Protein AF-E1QJ99-F1 (afdb_monomer_lite)

Sequence (169 aa):
MLLRQRIFVIAILVAACCAVFSGQAMASQQTLIVKKITELGTNVFLTDGSEWKVPNPDDWDVAYNWLPGHPVRLLEGNKIMLNLKTGERINVKLAKSKEAASQAPSNAPVVLSHPALSAPISSQQGGGAPDALTEKRLEKLESGLESLENKLDILLQRMQQLENRLPQQ

Secondary structure (DSSP, 8-state):
-HHHHHHHHHHHHHHHHTTS----------EEEEEEEEGGGTEEEETTS-EEE---GGGHHHHHT--TT-EEEEETTTTEEEETTT--EEE-EEEE-S--SS---------------------------SHHHHHHHHHHHHHHHHHHHHHHHHHHHHHHHHHTTS---

Radius of gyration: 29.69 Å; chains: 1; bounding box: 76×53×104 Å

Foldseek 3Di:
DVVVVVVVVVVVVVVVVVVPPPPPPPPPQDWWWFQDADPQQQWTATPLGWIKGQPDPVCSPVSNPRDGGFTWTQPDVRQWIAGPVPRDITGIDTPDDSDDPDDDDDDDDDDDDDDDDDDDDDDDDDDDDPDPVVVVVVVVVVVVVVVVVVVVVVVVVVVVVVVVVPPPD

Structure (mmCIF, N/CA/C/O backbone):
data_AF-E1QJ99-F1
#
_entry.id   AF-E1QJ99-F1
#
loop_
_atom_site.group_PDB
_atom_site.id
_atom_site.type_symbol
_atom_site.label_atom_id
_atom_site.label_alt_id
_atom_site.label_comp_id
_atom_site.label_asym_id
_atom_site.label_entity_id
_atom_site.label_seq_id
_atom_site.pdbx_PDB_ins_code
_atom_site.Cartn_x
_atom_site.Cartn_y
_atom_site.Cartn_z
_atom_site.occupancy
_atom_site.B_iso_or_equiv
_atom_site.auth_seq_id
_atom_site.auth_comp_id
_atom_site.auth_asym_id
_atom_site.auth_atom_id
_atom_site.pdbx_PDB_model_num
ATOM 1 N N . MET A 1 1 ? 15.656 -24.550 64.081 1.00 54.22 1 MET A N 1
ATOM 2 C CA . MET A 1 1 ? 15.500 -23.181 63.527 1.00 54.22 1 MET A CA 1
ATOM 3 C C . MET A 1 1 ? 16.149 -22.969 62.151 1.00 54.22 1 MET A C 1
ATOM 5 O O . MET A 1 1 ? 15.652 -22.135 61.411 1.00 54.22 1 MET A O 1
ATOM 9 N N . LEU A 1 2 ? 17.162 -23.747 61.742 1.00 52.03 2 LEU A N 1
ATOM 10 C CA . LEU A 1 2 ? 17.876 -23.566 60.458 1.00 52.03 2 LEU A CA 1
ATOM 11 C C . LEU A 1 2 ? 17.122 -24.034 59.190 1.00 52.03 2 LEU A C 1
ATOM 13 O O . LEU A 1 2 ? 17.471 -23.630 58.085 1.00 52.03 2 LEU A O 1
ATOM 17 N N . LEU A 1 3 ? 16.070 -24.854 59.321 1.00 47.16 3 LEU A N 1
ATOM 18 C CA . LEU A 1 3 ? 15.303 -25.364 58.171 1.00 47.16 3 LEU A CA 1
ATOM 19 C C . LEU A 1 3 ? 14.300 -24.333 57.617 1.00 47.16 3 LEU A C 1
ATOM 21 O O . LEU A 1 3 ? 14.114 -24.229 56.410 1.00 47.16 3 LEU A O 1
ATOM 25 N N . ARG A 1 4 ? 13.708 -23.505 58.491 1.00 49.25 4 ARG A N 1
ATOM 26 C CA . ARG A 1 4 ? 12.776 -22.431 58.097 1.00 49.25 4 ARG A CA 1
ATOM 27 C C . ARG A 1 4 ? 13.478 -21.268 57.389 1.00 49.25 4 ARG A C 1
ATOM 29 O O . ARG A 1 4 ? 12.875 -20.614 56.548 1.00 49.25 4 ARG A O 1
ATOM 36 N N . GLN A 1 5 ? 14.759 -21.056 57.685 1.00 47.88 5 GLN A N 1
ATOM 37 C CA . GLN A 1 5 ? 15.567 -19.994 57.087 1.00 47.88 5 GLN A CA 1
ATOM 38 C C . GLN A 1 5 ? 16.004 -20.333 55.650 1.00 47.88 5 GLN A C 1
ATOM 40 O O . GLN A 1 5 ? 16.094 -19.445 54.812 1.00 47.88 5 GLN A O 1
ATOM 45 N N . ARG A 1 6 ? 16.198 -21.623 55.330 1.00 48.53 6 ARG A N 1
ATOM 46 C CA . ARG A 1 6 ? 16.536 -22.086 53.969 1.00 48.53 6 ARG A CA 1
ATOM 47 C C . ARG A 1 6 ? 15.349 -22.042 53.004 1.00 48.53 6 ARG A C 1
ATOM 49 O O . ARG A 1 6 ? 15.531 -21.719 51.837 1.00 48.53 6 ARG A O 1
ATOM 56 N N . ILE A 1 7 ? 14.138 -22.299 53.500 1.00 53.50 7 ILE A N 1
ATOM 57 C CA . ILE A 1 7 ? 12.906 -22.224 52.696 1.00 53.50 7 ILE A CA 1
ATOM 58 C C . ILE A 1 7 ? 12.608 -20.772 52.286 1.00 53.50 7 ILE A C 1
ATOM 60 O O . ILE A 1 7 ? 12.215 -20.521 51.150 1.00 53.50 7 ILE A O 1
ATOM 64 N N . PHE A 1 8 ? 12.880 -19.804 53.167 1.00 46.84 8 PHE A N 1
ATOM 65 C CA . PHE A 1 8 ? 12.690 -18.382 52.862 1.00 46.84 8 PHE A CA 1
ATOM 66 C C . PHE A 1 8 ? 13.646 -17.854 51.780 1.00 46.84 8 PHE A C 1
ATOM 68 O O . PHE A 1 8 ? 13.241 -17.045 50.952 1.00 46.84 8 PHE A O 1
ATOM 75 N N . VAL A 1 9 ? 14.892 -18.338 51.731 1.00 52.16 9 VAL A N 1
ATOM 76 C CA . VAL A 1 9 ? 15.869 -17.904 50.714 1.00 52.16 9 VAL A CA 1
ATOM 77 C C . VAL A 1 9 ? 15.521 -18.449 49.322 1.00 52.16 9 VAL A C 1
ATOM 79 O O . VAL A 1 9 ? 15.668 -17.737 48.332 1.00 52.16 9 VAL A O 1
ATOM 82 N N . ILE A 1 10 ? 14.985 -19.671 49.233 1.00 52.50 10 ILE A N 1
ATOM 83 C CA . ILE A 1 10 ? 14.558 -20.265 47.953 1.00 52.50 10 ILE A CA 1
ATOM 84 C C . ILE A 1 10 ? 13.307 -19.555 47.408 1.00 52.50 10 ILE A C 1
ATOM 86 O O . ILE A 1 10 ? 13.225 -19.300 46.209 1.00 52.50 10 ILE A O 1
ATOM 90 N N . ALA A 1 11 ? 12.373 -19.151 48.276 1.00 50.53 11 ALA A N 1
ATOM 91 C CA . ALA A 1 11 ? 11.194 -18.385 47.863 1.00 50.53 11 ALA A CA 1
ATOM 92 C C . ALA A 1 11 ? 11.551 -16.991 47.305 1.00 50.53 11 ALA A C 1
ATOM 94 O O . ALA A 1 11 ? 10.927 -16.528 46.351 1.00 50.53 11 ALA A O 1
ATOM 95 N N . ILE A 1 12 ? 12.596 -16.347 47.837 1.00 51.47 12 ILE A N 1
ATOM 96 C CA . ILE A 1 12 ? 13.085 -15.054 47.332 1.00 51.47 12 ILE A CA 1
ATOM 97 C C . ILE A 1 12 ? 13.835 -15.222 45.997 1.00 51.47 12 ILE A C 1
ATOM 99 O O . ILE A 1 12 ? 13.718 -14.368 45.120 1.00 51.47 12 ILE A O 1
ATOM 103 N N . LEU A 1 13 ? 14.534 -16.344 45.784 1.00 44.34 13 LEU A N 1
ATOM 104 C CA . LEU A 1 13 ? 15.226 -16.617 44.518 1.00 44.34 13 LEU A CA 1
ATOM 105 C C . LEU A 1 13 ? 14.252 -16.894 43.352 1.00 44.34 13 LEU A C 1
ATOM 107 O O . LEU A 1 13 ? 14.529 -16.521 42.214 1.00 44.34 13 LEU A O 1
ATOM 111 N N . VAL A 1 14 ? 13.087 -17.494 43.631 1.00 49.56 14 VAL A N 1
ATOM 112 C CA . VAL A 1 14 ? 12.032 -17.720 42.622 1.00 49.56 14 VAL A CA 1
ATOM 113 C C . VAL A 1 14 ? 11.278 -16.424 42.301 1.00 49.56 14 VAL A C 1
ATOM 115 O O . VAL A 1 14 ? 10.975 -16.172 41.137 1.00 49.56 14 VAL A O 1
ATOM 118 N N . ALA A 1 15 ? 11.065 -15.542 43.284 1.00 47.62 15 ALA A N 1
ATOM 119 C CA . ALA A 1 15 ? 10.495 -14.214 43.038 1.00 47.62 15 ALA A CA 1
ATOM 120 C C . ALA A 1 15 ? 11.433 -13.294 42.227 1.00 47.62 15 ALA A C 1
ATOM 122 O O . ALA A 1 15 ? 10.959 -12.428 41.493 1.00 47.62 15 ALA A O 1
ATOM 123 N N . ALA A 1 16 ? 12.751 -13.513 42.291 1.00 44.78 16 ALA A N 1
ATOM 124 C CA . ALA A 1 16 ? 13.731 -12.787 41.482 1.00 44.78 16 ALA A CA 1
ATOM 125 C C . ALA A 1 16 ? 13.837 -13.290 40.023 1.00 44.78 16 ALA A C 1
ATOM 127 O O . ALA A 1 16 ? 14.297 -12.545 39.159 1.00 44.78 16 ALA A O 1
ATOM 128 N N . CYS A 1 17 ? 13.379 -14.509 39.708 1.00 39.97 17 CYS A N 1
ATOM 129 C CA . CYS A 1 17 ? 13.418 -15.040 38.336 1.00 39.97 17 CYS A CA 1
ATOM 130 C C . CYS A 1 17 ? 12.243 -14.590 37.449 1.00 39.97 17 CYS A C 1
ATOM 132 O O . CYS A 1 17 ? 12.348 -14.666 36.227 1.00 39.97 17 CYS A O 1
ATOM 134 N N . CYS A 1 18 ? 11.153 -14.058 38.012 1.00 42.19 18 CYS A N 1
ATOM 135 C CA . CYS A 1 18 ? 10.032 -13.540 37.212 1.00 42.19 18 CYS A CA 1
ATOM 136 C C . CYS A 1 18 ? 10.280 -12.139 36.621 1.00 42.19 18 CYS A C 1
ATOM 138 O O . CYS A 1 18 ? 9.485 -11.672 35.811 1.00 42.19 18 CYS A O 1
ATOM 140 N N . ALA A 1 19 ? 11.381 -11.470 36.976 1.00 47.19 19 ALA A N 1
ATOM 141 C CA . ALA A 1 19 ? 11.712 -10.144 36.447 1.00 47.19 19 ALA A CA 1
ATOM 142 C C . ALA A 1 19 ? 12.540 -10.171 35.144 1.00 47.19 19 ALA A C 1
ATOM 144 O O . ALA A 1 19 ? 12.838 -9.115 34.595 1.00 47.19 19 ALA A O 1
ATOM 145 N N . VAL A 1 20 ? 12.915 -11.350 34.628 1.00 50.97 20 VAL A N 1
ATOM 146 C CA . VAL A 1 20 ? 13.829 -11.472 33.470 1.00 50.97 20 VAL A CA 1
ATOM 147 C C . VAL A 1 20 ? 13.094 -11.735 32.144 1.00 50.97 20 VAL A C 1
ATOM 149 O O . VAL A 1 20 ? 13.714 -11.771 31.087 1.00 50.97 20 VAL A O 1
ATOM 152 N N . PHE A 1 21 ? 11.762 -11.847 32.144 1.00 49.28 21 PHE A N 1
ATOM 153 C CA . PHE A 1 21 ? 10.991 -12.173 30.934 1.00 49.28 21 PHE A CA 1
ATOM 154 C C . PHE A 1 21 ? 9.904 -11.147 30.594 1.00 49.28 21 PHE A C 1
ATOM 156 O O . PHE A 1 21 ? 8.765 -11.488 30.305 1.00 49.28 21 PHE A O 1
ATOM 163 N N . SER A 1 22 ? 10.285 -9.871 30.566 1.00 48.59 22 SER A N 1
ATOM 164 C CA . SER A 1 22 ? 9.516 -8.837 29.858 1.00 48.59 22 SER A CA 1
ATOM 165 C C . SER A 1 22 ? 10.406 -8.044 28.906 1.00 48.59 22 SER A C 1
ATOM 167 O O . SER A 1 22 ? 10.215 -6.853 28.697 1.00 48.59 22 SER A O 1
ATOM 169 N N . GLY A 1 23 ? 11.353 -8.725 28.259 1.00 44.12 23 GLY A N 1
ATOM 170 C CA . GLY A 1 23 ? 11.853 -8.310 26.953 1.00 44.12 23 GLY A CA 1
ATOM 171 C C . GLY A 1 23 ? 10.814 -8.616 25.873 1.00 44.12 23 GLY A C 1
ATOM 172 O O . GLY A 1 23 ? 11.137 -9.268 24.886 1.00 44.12 23 GLY A O 1
ATOM 173 N N . GLN A 1 24 ? 9.552 -8.206 26.059 1.00 47.59 24 GLN A N 1
ATOM 174 C CA . GLN A 1 24 ? 8.683 -8.065 24.900 1.00 47.59 24 GLN A CA 1
ATOM 175 C C . GLN A 1 24 ? 9.276 -6.908 24.122 1.00 47.59 24 GLN A C 1
ATOM 177 O O . GLN A 1 24 ? 9.166 -5.750 24.526 1.00 47.59 24 GLN A O 1
ATOM 182 N N . ALA A 1 25 ? 9.993 -7.261 23.056 1.00 45.78 25 ALA A N 1
ATOM 183 C CA . ALA A 1 25 ? 10.348 -6.351 21.998 1.00 45.78 25 ALA A CA 1
ATOM 184 C C . ALA A 1 25 ? 9.097 -5.523 21.713 1.00 45.78 25 ALA A C 1
ATOM 186 O O . ALA A 1 25 ? 8.110 -6.031 21.179 1.00 45.78 25 ALA A O 1
ATOM 187 N N . MET A 1 26 ? 9.121 -4.265 22.149 1.00 47.97 26 MET A N 1
ATOM 188 C CA . MET A 1 26 ? 8.234 -3.240 21.646 1.00 47.97 26 MET A CA 1
ATOM 189 C C . MET A 1 26 ? 8.527 -3.225 20.152 1.00 47.97 26 MET A C 1
ATOM 191 O O . MET A 1 26 ? 9.476 -2.581 19.707 1.00 47.97 26 MET A O 1
ATOM 195 N N . ALA A 1 27 ? 7.791 -4.031 19.386 1.00 50.25 27 ALA A N 1
ATOM 196 C CA . ALA A 1 27 ? 7.713 -3.888 17.955 1.00 50.25 27 ALA A CA 1
ATOM 197 C C . ALA A 1 27 ? 7.182 -2.474 17.782 1.00 50.25 27 ALA A C 1
ATOM 199 O O . ALA A 1 27 ? 5.997 -2.219 17.992 1.00 50.25 27 ALA A O 1
ATOM 200 N N . SER A 1 28 ? 8.116 -1.547 17.569 1.00 52.69 28 SER A N 1
ATOM 201 C CA . SER A 1 28 ? 7.864 -0.166 17.217 1.00 52.69 28 SER A CA 1
ATOM 202 C C . SER A 1 28 ? 6.729 -0.201 16.208 1.00 52.69 28 SER A C 1
ATOM 204 O O . SER A 1 28 ? 6.916 -0.674 15.087 1.00 52.69 28 SER A O 1
ATOM 206 N N . GLN A 1 29 ? 5.523 0.187 16.634 1.00 61.38 29 GLN A N 1
ATOM 207 C CA . GLN A 1 29 ? 4.369 0.296 15.751 1.00 61.38 29 GLN A CA 1
ATOM 208 C C . GLN A 1 29 ? 4.592 1.540 14.901 1.00 61.38 29 GLN A C 1
ATOM 210 O O . GLN A 1 29 ? 3.938 2.568 15.075 1.00 61.38 29 GLN A O 1
ATOM 215 N N . GLN A 1 30 ? 5.603 1.469 14.043 1.00 72.75 30 GLN A N 1
ATOM 216 C CA . GLN A 1 30 ? 6.045 2.578 13.241 1.00 72.75 30 GLN A CA 1
ATOM 217 C C . GLN A 1 30 ? 4.970 2.812 12.193 1.00 72.75 30 GLN A C 1
ATOM 219 O O . GLN A 1 30 ? 4.754 1.999 11.294 1.00 72.75 30 GLN A O 1
ATOM 224 N N . THR A 1 31 ? 4.243 3.911 12.364 1.00 84.88 31 THR A N 1
ATOM 225 C CA . THR A 1 31 ? 3.367 4.418 11.319 1.00 84.88 31 THR A CA 1
ATOM 226 C C . THR A 1 31 ? 4.264 4.943 10.203 1.00 84.88 31 THR A C 1
ATOM 228 O O . THR A 1 31 ? 5.049 5.869 10.405 1.00 84.88 31 THR A O 1
ATOM 231 N N . LEU A 1 32 ? 4.168 4.314 9.041 1.00 89.75 32 LEU A N 1
ATOM 232 C CA . LEU A 1 32 ? 4.860 4.689 7.815 1.00 89.75 32 LEU A CA 1
ATOM 233 C C . LEU A 1 32 ? 3.859 5.373 6.881 1.00 89.75 32 LEU A C 1
ATOM 235 O O . LEU A 1 32 ? 2.653 5.328 7.111 1.00 89.75 32 LEU A O 1
ATOM 239 N N . ILE A 1 33 ? 4.342 6.049 5.844 1.00 91.81 33 ILE A N 1
ATOM 240 C CA . ILE A 1 33 ? 3.474 6.736 4.883 1.00 91.81 33 ILE A CA 1
ATOM 241 C C . ILE A 1 33 ? 3.699 6.115 3.512 1.00 91.81 33 ILE A C 1
ATOM 243 O O . ILE A 1 33 ? 4.845 5.915 3.105 1.00 91.81 33 ILE A O 1
ATOM 247 N N . VAL A 1 34 ? 2.612 5.836 2.796 1.00 91.81 34 VAL A N 1
ATOM 248 C CA . VAL A 1 34 ? 2.675 5.413 1.396 1.00 91.81 34 VAL A CA 1
ATOM 249 C C . VAL A 1 34 ? 3.247 6.559 0.574 1.00 91.81 34 VAL A C 1
ATOM 251 O O . VAL A 1 34 ? 2.701 7.660 0.548 1.00 91.81 34 VAL A O 1
ATOM 254 N N . LYS A 1 35 ? 4.372 6.314 -0.090 1.00 90.94 35 LYS A N 1
ATOM 255 C CA . LYS A 1 35 ? 4.999 7.274 -0.996 1.00 90.94 35 LYS A CA 1
ATOM 256 C C . LYS A 1 35 ? 4.450 7.131 -2.409 1.00 90.94 35 LYS A C 1
ATOM 258 O O . LYS A 1 35 ? 4.165 8.140 -3.042 1.00 90.94 35 LYS A O 1
ATOM 263 N N . LYS A 1 36 ? 4.354 5.896 -2.902 1.00 90.44 36 LYS A N 1
ATOM 264 C CA . LYS A 1 36 ? 3.804 5.556 -4.220 1.00 90.44 36 LYS A CA 1
ATOM 265 C C . LYS A 1 36 ? 3.477 4.068 -4.289 1.00 90.44 36 LYS A C 1
ATOM 267 O O . LYS A 1 36 ? 4.032 3.285 -3.516 1.00 90.44 36 LYS A O 1
ATOM 272 N N . ILE A 1 37 ? 2.640 3.695 -5.247 1.00 89.06 37 ILE A N 1
ATOM 273 C CA . ILE A 1 37 ? 2.281 2.309 -5.547 1.00 89.06 37 ILE A CA 1
ATOM 274 C C . ILE A 1 37 ? 2.428 2.111 -7.049 1.00 89.06 37 ILE A C 1
ATOM 276 O O . ILE A 1 37 ? 2.073 2.998 -7.819 1.00 89.06 37 ILE A O 1
ATOM 280 N N . THR A 1 38 ? 3.022 0.996 -7.462 1.00 88.31 38 THR A N 1
ATOM 281 C CA . THR A 1 38 ? 3.286 0.691 -8.875 1.00 88.31 38 THR A CA 1
ATOM 282 C C . THR A 1 38 ? 2.777 -0.702 -9.225 1.00 88.31 38 THR A C 1
ATOM 284 O O . THR A 1 38 ? 2.359 -1.456 -8.343 1.00 88.31 38 THR A O 1
ATOM 287 N N . GLU A 1 39 ? 2.825 -1.049 -10.516 1.00 85.12 39 GLU A N 1
ATOM 288 C CA . GLU A 1 39 ? 2.438 -2.377 -11.020 1.00 85.12 39 GLU A CA 1
ATOM 289 C C . GLU A 1 39 ? 1.028 -2.785 -10.561 1.00 85.12 39 GLU A C 1
ATOM 291 O O . GLU A 1 39 ? 0.824 -3.883 -10.050 1.00 85.12 39 GLU A O 1
ATOM 296 N N . LEU A 1 40 ? 0.061 -1.867 -10.688 1.00 84.50 40 LEU A N 1
ATOM 297 C CA . LEU A 1 40 ? -1.347 -2.109 -10.347 1.00 84.50 40 LEU A CA 1
ATO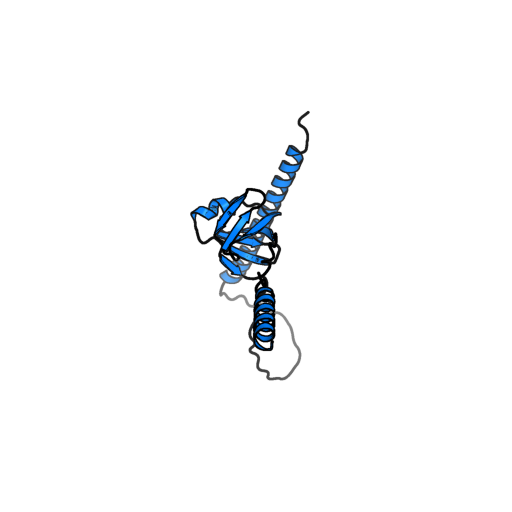M 298 C C . LEU A 1 40 ? -1.569 -2.595 -8.900 1.00 84.50 40 LEU A C 1
ATOM 300 O O . LEU A 1 40 ? -2.443 -3.410 -8.651 1.00 84.50 40 LEU A O 1
ATOM 304 N N . GLY A 1 41 ? -0.765 -2.125 -7.941 1.00 82.56 41 GLY A N 1
ATOM 305 C CA . GLY A 1 41 ? -0.887 -2.545 -6.538 1.00 82.56 41 GLY A CA 1
ATOM 306 C C . GLY A 1 41 ? 0.079 -3.653 -6.126 1.00 82.56 41 GLY A C 1
ATOM 307 O O . GLY A 1 41 ? 0.138 -4.000 -4.949 1.00 82.56 41 GLY A O 1
ATOM 308 N N . THR A 1 42 ? 0.896 -4.164 -7.051 1.00 91.38 42 THR A N 1
ATOM 309 C CA . THR A 1 42 ? 1.876 -5.213 -6.741 1.00 91.38 42 THR A CA 1
ATOM 310 C C . THR A 1 42 ? 2.999 -4.703 -5.839 1.00 91.38 42 THR A C 1
ATOM 312 O O . THR A 1 42 ? 3.424 -5.434 -4.947 1.00 91.38 42 THR A O 1
ATOM 315 N N . ASN A 1 43 ? 3.474 -3.463 -6.024 1.00 90.19 43 ASN A N 1
ATOM 316 C CA . ASN A 1 43 ? 4.591 -2.915 -5.245 1.00 90.19 43 ASN A CA 1
ATOM 317 C C . ASN A 1 43 ? 4.196 -1.614 -4.535 1.00 90.19 43 ASN A C 1
ATOM 319 O O . ASN A 1 43 ? 3.741 -0.652 -5.154 1.00 90.19 43 ASN A O 1
ATOM 323 N N . VAL A 1 44 ? 4.436 -1.568 -3.227 1.00 91.06 44 VAL A N 1
ATOM 324 C CA . VAL A 1 44 ? 4.153 -0.448 -2.330 1.00 91.06 44 VAL A CA 1
ATOM 325 C C . VAL A 1 44 ? 5.470 0.137 -1.831 1.00 91.06 44 VAL A C 1
ATOM 327 O O . VAL A 1 44 ? 6.261 -0.532 -1.163 1.00 91.06 44 VAL A O 1
ATOM 330 N N . PHE A 1 45 ? 5.697 1.414 -2.122 1.00 91.88 45 PHE A N 1
ATOM 331 C CA . PHE A 1 45 ? 6.871 2.154 -1.674 1.00 91.88 45 PHE A CA 1
ATOM 332 C C . PHE A 1 45 ? 6.492 3.064 -0.521 1.00 91.88 45 PHE A C 1
ATOM 334 O O . PHE A 1 45 ? 5.554 3.860 -0.623 1.00 91.88 45 PHE A O 1
ATOM 341 N N . LEU A 1 46 ? 7.266 3.007 0.554 1.00 92.19 46 LEU A N 1
ATOM 342 C CA . LEU A 1 46 ? 7.037 3.809 1.747 1.00 92.19 46 LEU A CA 1
ATOM 343 C C . LEU A 1 46 ? 8.016 4.987 1.826 1.00 92.19 46 LEU A C 1
ATOM 345 O O . LEU A 1 46 ? 9.061 5.029 1.170 1.00 92.19 46 LEU A O 1
ATOM 349 N N . THR A 1 47 ? 7.669 5.998 2.621 1.00 88.38 47 THR A N 1
ATOM 350 C CA . THR A 1 47 ? 8.491 7.206 2.806 1.00 88.38 47 THR A CA 1
ATOM 351 C C . THR A 1 47 ? 9.821 6.946 3.502 1.00 88.38 47 THR A C 1
ATOM 353 O O . THR A 1 47 ? 10.743 7.746 3.356 1.00 88.38 47 THR A O 1
ATOM 356 N N . ASP A 1 48 ? 9.950 5.830 4.214 1.00 84.31 48 ASP A N 1
ATOM 357 C CA . ASP A 1 48 ? 11.210 5.389 4.807 1.00 84.31 48 ASP A CA 1
ATOM 358 C C . ASP A 1 48 ? 12.193 4.806 3.778 1.00 84.31 48 ASP A C 1
ATOM 360 O O . ASP A 1 48 ? 13.338 4.540 4.136 1.00 84.31 48 ASP A O 1
ATOM 364 N N . GLY A 1 49 ? 11.771 4.651 2.516 1.00 85.25 49 GLY A N 1
ATOM 365 C CA . GLY A 1 49 ? 12.565 4.079 1.431 1.00 85.25 49 GLY A CA 1
ATOM 366 C C . GLY A 1 49 ? 12.440 2.562 1.295 1.00 85.25 49 GLY A C 1
ATOM 367 O O . GLY A 1 49 ? 13.109 1.993 0.435 1.00 85.25 49 GLY A O 1
ATOM 368 N N . SER A 1 50 ? 11.607 1.911 2.112 1.00 88.44 50 SER A N 1
ATOM 369 C CA . SER A 1 50 ? 11.322 0.485 1.974 1.00 88.44 50 SER A CA 1
ATOM 370 C C . SER A 1 50 ? 10.334 0.209 0.838 1.00 88.44 50 SER A C 1
ATOM 372 O O . SER A 1 50 ? 9.435 1.005 0.546 1.00 88.44 50 SER A O 1
ATOM 374 N N . GLU A 1 51 ? 10.523 -0.936 0.192 1.00 91.44 51 GLU A N 1
ATOM 375 C CA . GLU A 1 51 ? 9.675 -1.448 -0.878 1.00 91.44 51 GLU A CA 1
ATOM 376 C C . GLU A 1 51 ? 9.080 -2.784 -0.452 1.00 91.44 51 GLU A C 1
ATOM 378 O O . GLU A 1 51 ? 9.788 -3.693 0.000 1.00 91.44 51 GLU A O 1
ATOM 383 N N . TRP A 1 52 ? 7.769 -2.896 -0.610 1.00 93.06 52 TRP A N 1
ATOM 384 C CA . TRP A 1 52 ? 6.973 -4.031 -0.182 1.00 93.06 52 TRP A CA 1
ATOM 385 C C . TRP A 1 52 ? 6.188 -4.566 -1.364 1.00 93.06 52 TRP A C 1
ATOM 387 O O . TRP A 1 52 ? 5.541 -3.808 -2.073 1.00 93.06 52 TRP A O 1
ATOM 397 N N . LYS A 1 53 ? 6.226 -5.877 -1.557 1.00 93.94 53 LYS A N 1
ATOM 398 C CA . LYS A 1 53 ? 5.490 -6.566 -2.607 1.00 93.94 53 LYS A CA 1
ATOM 399 C C . LYS A 1 53 ? 4.238 -7.218 -2.041 1.00 93.94 53 LYS A C 1
ATOM 401 O O . LYS A 1 53 ? 4.312 -7.856 -0.992 1.00 93.94 53 LYS A O 1
ATOM 406 N N . VAL A 1 54 ? 3.129 -7.109 -2.755 1.00 93.94 54 VAL A N 1
ATOM 407 C CA . VAL A 1 54 ? 1.846 -7.743 -2.451 1.00 93.94 54 VAL A CA 1
ATOM 408 C C . VAL A 1 54 ? 1.783 -9.070 -3.215 1.00 93.94 54 VAL A C 1
ATOM 410 O O . VAL A 1 54 ? 1.652 -9.073 -4.441 1.00 93.94 54 VAL A O 1
ATOM 413 N N . PRO A 1 55 ? 1.962 -10.223 -2.544 1.00 90.44 55 PRO A N 1
ATOM 414 C CA . PRO A 1 55 ? 2.038 -11.512 -3.223 1.00 90.44 55 PRO A CA 1
ATOM 415 C C . PRO A 1 55 ? 0.669 -12.035 -3.667 1.00 90.44 55 PRO A C 1
ATOM 417 O O . PRO A 1 55 ? 0.622 -12.865 -4.569 1.00 90.44 55 PRO A O 1
ATOM 420 N N . ASN A 1 56 ? -0.413 -11.596 -3.019 1.00 91.44 56 ASN A N 1
ATOM 421 C CA . ASN A 1 56 ? -1.764 -12.047 -3.317 1.00 91.44 56 ASN A CA 1
ATOM 422 C C . ASN A 1 56 ? -2.421 -11.127 -4.362 1.00 91.44 56 ASN A C 1
ATOM 424 O O . ASN A 1 56 ? -2.574 -9.944 -4.062 1.00 91.44 56 ASN A O 1
ATOM 428 N N . PRO A 1 57 ? -2.834 -11.634 -5.538 1.00 89.25 57 PRO A N 1
ATOM 429 C CA . PRO A 1 57 ? -3.503 -10.825 -6.555 1.00 89.25 57 PRO A CA 1
ATOM 430 C C . PRO A 1 57 ? -4.815 -10.194 -6.095 1.00 89.25 57 PRO A C 1
ATOM 432 O O . PRO A 1 57 ? -5.120 -9.080 -6.499 1.00 89.25 57 PRO A O 1
ATOM 435 N N . ASP A 1 58 ? -5.555 -10.853 -5.199 1.00 90.25 58 ASP A N 1
ATOM 436 C CA . ASP A 1 58 ? -6.817 -10.305 -4.678 1.00 90.25 58 ASP A CA 1
ATOM 437 C C . ASP A 1 58 ? -6.596 -9.030 -3.840 1.00 90.25 58 ASP A C 1
ATOM 439 O O . ASP A 1 58 ? -7.494 -8.203 -3.695 1.00 90.25 58 ASP A O 1
ATOM 443 N N . ASP A 1 59 ? -5.383 -8.855 -3.304 1.00 90.50 59 ASP A N 1
ATOM 444 C CA . ASP A 1 59 ? -4.998 -7.679 -2.525 1.00 90.50 59 ASP A CA 1
ATOM 445 C C . ASP A 1 59 ? -4.476 -6.538 -3.430 1.00 90.50 59 ASP A C 1
ATOM 447 O O . ASP A 1 59 ? -4.217 -5.440 -2.932 1.00 90.50 59 ASP A O 1
ATOM 451 N N . TRP A 1 60 ? -4.302 -6.760 -4.744 1.00 90.06 60 TRP A N 1
ATOM 452 C CA . TRP A 1 60 ? -3.743 -5.766 -5.673 1.00 90.06 60 TRP A CA 1
ATOM 453 C C . TRP A 1 60 ? -4.680 -4.583 -5.886 1.00 90.06 60 TRP A C 1
ATOM 455 O O . TRP A 1 60 ? -4.235 -3.448 -5.751 1.00 90.06 60 TRP A O 1
ATOM 465 N N . ASP A 1 61 ? -5.973 -4.819 -6.123 1.00 88.44 61 ASP A N 1
ATOM 466 C CA . ASP A 1 61 ? -6.958 -3.737 -6.258 1.00 88.44 61 ASP A CA 1
ATOM 467 C C . ASP A 1 61 ? -7.044 -2.899 -4.975 1.00 88.44 61 ASP A C 1
ATOM 469 O O . ASP A 1 61 ? -7.100 -1.668 -5.012 1.00 88.44 61 ASP A O 1
ATOM 473 N N . VAL A 1 62 ? -6.987 -3.558 -3.814 1.00 89.81 62 VAL A N 1
ATOM 474 C CA . VAL A 1 62 ? -6.981 -2.888 -2.507 1.00 89.81 62 VAL A CA 1
ATOM 475 C C . VAL A 1 62 ? -5.734 -2.019 -2.368 1.00 89.81 62 VAL A C 1
ATOM 477 O O . VAL A 1 62 ? -5.837 -0.835 -2.049 1.00 89.81 62 VAL A O 1
ATOM 480 N N . ALA A 1 63 ? -4.559 -2.584 -2.655 1.00 89.25 63 ALA A N 1
ATOM 481 C CA . ALA A 1 63 ? -3.298 -1.861 -2.613 1.00 89.25 63 ALA A CA 1
ATOM 482 C C . ALA A 1 63 ? -3.278 -0.701 -3.616 1.00 89.25 63 ALA A C 1
ATOM 484 O O . ALA A 1 63 ? -2.850 0.388 -3.265 1.00 89.25 63 ALA A O 1
ATOM 485 N N . TYR A 1 64 ? -3.779 -0.883 -4.836 1.00 89.69 64 TYR A N 1
ATOM 486 C CA . TYR A 1 64 ? -3.810 0.153 -5.869 1.00 89.69 64 TYR A CA 1
ATOM 487 C C . TYR A 1 64 ? -4.627 1.381 -5.448 1.00 89.69 64 TYR A C 1
ATOM 489 O O . TYR A 1 64 ? -4.245 2.515 -5.732 1.00 89.69 64 TYR A O 1
ATOM 497 N N . ASN A 1 65 ? -5.695 1.173 -4.677 1.00 88.75 65 ASN A N 1
ATOM 498 C CA . ASN A 1 65 ? -6.520 2.251 -4.132 1.00 88.75 65 ASN A CA 1
ATOM 499 C C . ASN A 1 65 ? -5.845 3.041 -2.992 1.00 88.75 65 ASN A C 1
ATOM 501 O O . ASN A 1 65 ? -6.383 4.045 -2.507 1.00 88.75 65 ASN A O 1
ATOM 505 N N . TRP A 1 66 ? -4.667 2.625 -2.522 1.00 89.25 66 TRP A N 1
ATOM 506 C CA . TRP A 1 66 ? -3.958 3.331 -1.461 1.00 89.25 66 TRP A CA 1
ATOM 507 C C . TRP A 1 66 ? -3.175 4.523 -2.008 1.00 89.25 66 TRP A C 1
ATOM 509 O O . TRP A 1 66 ? -2.049 4.422 -2.488 1.00 89.25 66 TRP A O 1
ATOM 519 N N . LEU A 1 67 ? -3.770 5.701 -1.862 1.00 86.25 67 LEU A N 1
ATOM 520 C CA . LEU A 1 67 ? -3.183 6.938 -2.362 1.00 86.25 67 LEU A CA 1
ATOM 521 C C . LEU A 1 67 ? -1.880 7.315 -1.627 1.00 86.25 67 LEU A C 1
ATOM 523 O O . LEU A 1 67 ? -1.749 7.095 -0.412 1.00 86.25 67 LEU A O 1
ATOM 527 N N . PRO A 1 68 ? -0.934 7.972 -2.323 1.00 90.88 68 PRO A N 1
ATOM 528 C CA . PRO A 1 68 ? 0.213 8.611 -1.694 1.00 90.88 68 PRO A CA 1
ATOM 529 C C . PRO A 1 68 ? -0.198 9.522 -0.530 1.00 90.88 68 PRO A C 1
ATOM 531 O O . PRO A 1 68 ? -1.163 10.281 -0.603 1.00 90.88 68 PRO A O 1
ATOM 534 N N . GLY A 1 69 ? 0.548 9.455 0.570 1.00 87.25 69 GLY A N 1
ATOM 535 C CA . GLY A 1 69 ? 0.245 10.176 1.804 1.00 87.25 69 GLY A CA 1
ATOM 536 C C . GLY A 1 69 ? -0.642 9.406 2.786 1.00 87.25 69 GLY A C 1
ATOM 537 O O . GLY A 1 69 ? -0.814 9.865 3.915 1.00 87.25 69 GLY A O 1
ATOM 538 N N . HIS A 1 70 ? -1.180 8.238 2.416 1.00 90.94 70 HIS A N 1
ATOM 539 C CA . HIS A 1 70 ? -1.929 7.408 3.358 1.00 90.94 70 HIS A CA 1
ATOM 540 C C . HIS A 1 70 ? -1.006 6.830 4.449 1.00 90.94 70 HIS A C 1
ATOM 542 O O . HIS A 1 70 ? 0.050 6.271 4.134 1.00 90.94 70 HIS A O 1
ATOM 548 N N . PRO A 1 71 ? -1.377 6.961 5.737 1.00 91.38 71 PRO A N 1
ATOM 549 C CA . PRO A 1 71 ? -0.628 6.359 6.828 1.00 91.38 71 PRO A CA 1
ATOM 550 C C . PRO A 1 71 ? -0.882 4.849 6.867 1.00 91.38 71 PRO A C 1
ATOM 552 O O . PRO A 1 71 ? -2.028 4.405 6.886 1.00 91.38 71 PRO A O 1
ATOM 555 N N . VAL A 1 72 ? 0.187 4.063 6.925 1.00 93.19 72 VAL A N 1
ATOM 556 C CA . VAL A 1 72 ? 0.152 2.602 7.012 1.00 93.19 72 VAL A CA 1
ATOM 557 C C . VAL A 1 72 ? 0.913 2.102 8.232 1.00 93.19 72 VAL A C 1
ATOM 559 O O . VAL A 1 72 ? 1.840 2.746 8.726 1.00 93.19 72 VAL A O 1
ATOM 562 N N . ARG A 1 73 ? 0.531 0.930 8.729 1.00 91.12 73 ARG A N 1
ATOM 563 C CA . ARG A 1 73 ? 1.206 0.246 9.831 1.00 91.12 73 ARG A CA 1
ATOM 564 C C . ARG A 1 73 ? 1.523 -1.185 9.438 1.00 91.12 73 ARG A C 1
ATOM 566 O O . ARG A 1 73 ? 0.677 -1.882 8.890 1.00 91.12 73 ARG A O 1
ATOM 573 N N . LEU A 1 74 ? 2.731 -1.619 9.767 1.00 90.06 74 LEU A N 1
ATOM 574 C CA . LEU A 1 74 ? 3.136 -3.010 9.635 1.00 90.06 74 LEU A CA 1
ATOM 575 C C . LEU A 1 74 ? 2.689 -3.794 10.874 1.00 90.06 74 LEU A C 1
ATOM 577 O O . LEU A 1 74 ? 2.921 -3.380 12.010 1.00 90.06 74 LEU A O 1
ATOM 581 N N . LEU A 1 75 ? 2.020 -4.916 10.639 1.00 86.44 75 LEU A N 1
ATOM 582 C CA . LEU A 1 75 ? 1.494 -5.832 11.643 1.00 86.44 75 LEU A CA 1
ATOM 583 C C . LEU A 1 75 ? 2.107 -7.225 11.450 1.00 86.44 75 LEU A C 1
ATOM 585 O O . LEU A 1 75 ? 2.753 -7.507 10.438 1.00 86.44 75 LEU A O 1
ATOM 589 N N . GLU A 1 76 ? 1.910 -8.094 12.443 1.00 84.31 76 GLU A N 1
ATOM 590 C CA . GLU A 1 76 ? 2.304 -9.513 12.394 1.00 84.31 76 GLU A CA 1
ATOM 591 C C . GLU A 1 76 ? 3.773 -9.748 11.995 1.00 84.31 76 GLU A C 1
ATOM 593 O O . GLU A 1 76 ? 4.095 -10.601 11.168 1.00 84.31 76 GLU A O 1
ATOM 598 N N . GLY A 1 77 ? 4.692 -8.961 12.564 1.00 78.81 77 GLY A N 1
ATOM 599 C CA . GLY A 1 77 ? 6.117 -9.060 12.229 1.00 78.81 77 GLY A CA 1
ATOM 600 C C . GLY A 1 77 ? 6.434 -8.591 10.805 1.00 78.81 77 GLY A C 1
ATOM 601 O O . GLY A 1 77 ? 7.311 -9.155 10.156 1.00 78.81 77 GLY A O 1
ATOM 602 N N . ASN A 1 78 ? 5.720 -7.564 10.335 1.00 85.25 78 ASN A N 1
ATOM 603 C CA . ASN A 1 78 ? 5.840 -6.951 9.012 1.00 85.25 78 ASN A CA 1
ATOM 604 C C . ASN A 1 78 ? 5.344 -7.817 7.845 1.00 85.25 78 ASN A C 1
ATOM 606 O O . ASN A 1 78 ? 5.845 -7.702 6.731 1.00 85.25 78 ASN A O 1
ATOM 610 N N . LYS A 1 79 ? 4.365 -8.687 8.091 1.00 87.81 79 LYS A N 1
ATOM 611 C CA . LYS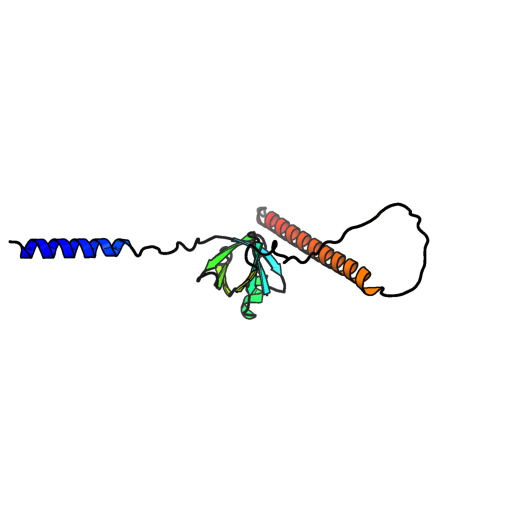 A 1 79 ? 3.729 -9.505 7.045 1.00 87.81 79 LYS A CA 1
ATOM 612 C C . LYS A 1 79 ? 2.430 -8.908 6.528 1.00 87.81 79 LYS A C 1
ATOM 614 O O . LYS A 1 79 ? 2.017 -9.210 5.417 1.00 87.81 79 LYS A O 1
ATOM 619 N N . ILE A 1 80 ? 1.788 -8.073 7.337 1.00 90.06 80 ILE A N 1
ATOM 620 C CA . ILE A 1 80 ? 0.534 -7.417 6.985 1.00 90.06 80 ILE A CA 1
ATOM 621 C C . ILE A 1 80 ? 0.760 -5.917 7.018 1.00 90.06 80 ILE A C 1
ATOM 623 O O . ILE A 1 80 ? 1.313 -5.390 7.983 1.00 90.06 80 ILE A O 1
ATOM 627 N N . MET A 1 81 ? 0.305 -5.229 5.980 1.00 92.50 81 MET A N 1
ATOM 628 C CA . MET A 1 81 ? 0.223 -3.779 5.966 1.00 92.50 81 MET A CA 1
ATOM 629 C C . MET A 1 81 ? -1.232 -3.377 6.194 1.00 92.50 81 MET A C 1
ATOM 631 O O . MET A 1 81 ? -2.132 -3.887 5.535 1.00 92.50 81 MET A O 1
ATOM 635 N N . LEU A 1 82 ? -1.462 -2.495 7.162 1.00 93.75 82 LEU A N 1
ATOM 636 C CA . LEU A 1 82 ? -2.764 -1.924 7.491 1.00 93.75 82 LEU A CA 1
ATOM 637 C C . LEU A 1 82 ? -2.767 -0.457 7.080 1.00 93.75 82 LEU A C 1
ATOM 639 O O . LEU A 1 82 ? -1.973 0.321 7.610 1.00 93.75 82 LEU A O 1
ATOM 643 N N . ASN A 1 83 ? -3.686 -0.059 6.212 1.00 93.00 83 ASN A N 1
ATOM 644 C CA . ASN A 1 83 ? -3.954 1.345 5.944 1.00 93.00 83 ASN A CA 1
ATOM 645 C C . ASN A 1 83 ? -4.787 1.928 7.093 1.00 93.00 83 ASN A C 1
ATOM 647 O O . ASN A 1 83 ? -5.904 1.497 7.359 1.00 93.00 83 ASN A O 1
ATOM 651 N N . LEU A 1 84 ? -4.238 2.913 7.805 1.00 90.56 84 LEU A N 1
ATOM 652 C CA . LEU A 1 84 ? -4.878 3.522 8.975 1.00 90.56 84 LEU A CA 1
ATOM 653 C C . LEU A 1 84 ? -5.999 4.503 8.602 1.00 90.56 84 LEU A C 1
ATOM 655 O O . LEU A 1 84 ? -6.741 4.931 9.481 1.00 90.56 84 LEU A O 1
ATOM 659 N N . LYS A 1 85 ? -6.120 4.873 7.322 1.00 90.44 85 LYS A N 1
ATOM 660 C CA . LYS A 1 85 ? -7.182 5.753 6.825 1.00 90.44 85 LYS A CA 1
ATOM 661 C C . LYS A 1 85 ? -8.410 4.966 6.369 1.00 90.44 85 LYS A C 1
ATOM 663 O O . LYS A 1 85 ? -9.521 5.380 6.673 1.00 90.44 85 LYS A O 1
ATOM 668 N N . THR A 1 86 ? -8.212 3.861 5.649 1.00 88.62 86 THR A N 1
ATOM 669 C CA . THR A 1 86 ? -9.309 3.021 5.128 1.00 88.62 86 THR A CA 1
ATOM 670 C C . THR A 1 86 ? -9.622 1.822 6.025 1.00 88.62 86 THR A C 1
ATOM 672 O O . THR A 1 86 ? -10.723 1.289 5.969 1.00 88.62 86 THR A O 1
ATOM 675 N N . GLY A 1 87 ? -8.685 1.404 6.883 1.00 90.25 87 GLY A N 1
ATOM 676 C CA . GLY A 1 87 ? -8.805 0.203 7.718 1.00 90.25 87 GLY A CA 1
ATOM 677 C C . GLY A 1 87 ? -8.482 -1.104 6.985 1.00 90.25 87 GLY A C 1
ATOM 678 O O . GLY A 1 87 ? -8.540 -2.175 7.592 1.00 90.25 87 GLY A O 1
ATOM 679 N N . GLU A 1 88 ? -8.127 -1.026 5.703 1.00 92.31 88 GLU A N 1
ATOM 680 C CA . GLU A 1 88 ? -7.841 -2.178 4.849 1.00 92.31 88 GLU A CA 1
ATOM 681 C C . GLU A 1 88 ? -6.508 -2.832 5.202 1.00 92.31 88 GLU A C 1
ATOM 683 O O . GLU A 1 88 ? -5.539 -2.163 5.571 1.00 92.31 88 GLU A O 1
ATOM 688 N N . ARG A 1 89 ? -6.455 -4.156 5.057 1.00 93.75 89 ARG A N 1
ATOM 689 C CA . ARG A 1 89 ? -5.280 -4.972 5.358 1.00 93.75 89 ARG A CA 1
ATOM 690 C C . ARG A 1 89 ? -4.889 -5.744 4.118 1.00 93.75 89 ARG A C 1
ATOM 692 O O . ARG A 1 89 ? -5.742 -6.406 3.542 1.00 93.75 89 ARG A O 1
ATOM 699 N N . ILE A 1 90 ? -3.612 -5.696 3.772 1.00 93.44 90 ILE A N 1
ATOM 700 C CA . ILE A 1 90 ? -3.052 -6.469 2.665 1.00 93.44 90 ILE A CA 1
ATOM 701 C C . ILE A 1 90 ? -1.844 -7.257 3.149 1.00 93.44 90 ILE A C 1
ATOM 703 O O . ILE A 1 90 ? -1.101 -6.816 4.036 1.00 93.44 90 ILE A O 1
ATOM 707 N N . ASN A 1 91 ? -1.634 -8.422 2.551 1.00 92.69 91 ASN A N 1
ATOM 708 C CA . ASN A 1 91 ? -0.426 -9.190 2.796 1.00 92.69 91 ASN A CA 1
ATOM 709 C C . ASN A 1 91 ? 0.737 -8.552 2.045 1.00 92.69 91 ASN A C 1
ATOM 711 O O . ASN A 1 91 ? 0.628 -8.213 0.871 1.00 92.69 91 ASN A O 1
ATOM 715 N N . VAL A 1 92 ? 1.873 -8.412 2.717 1.00 91.62 92 VAL A N 1
ATOM 716 C CA . VAL A 1 92 ? 3.071 -7.816 2.137 1.00 91.62 92 VAL A CA 1
ATOM 717 C C . VAL A 1 92 ? 4.304 -8.644 2.444 1.00 91.62 92 VAL A C 1
ATOM 719 O O . VAL A 1 92 ? 4.438 -9.281 3.489 1.00 91.62 92 VAL A O 1
ATOM 722 N N . LYS A 1 93 ? 5.251 -8.601 1.516 1.00 92.50 93 LYS A N 1
ATOM 723 C CA . LYS A 1 93 ? 6.577 -9.182 1.654 1.00 92.50 93 LYS A CA 1
ATOM 724 C C . LYS A 1 93 ? 7.607 -8.106 1.363 1.00 92.50 93 LYS A C 1
ATOM 726 O O . LYS A 1 93 ? 7.526 -7.441 0.336 1.00 92.50 93 LYS A O 1
ATOM 731 N N . LEU A 1 94 ? 8.585 -7.944 2.248 1.00 88.81 94 LEU A N 1
ATOM 732 C CA . LEU A 1 94 ? 9.659 -6.977 2.040 1.00 88.81 94 LEU A CA 1
ATOM 733 C C . LEU A 1 94 ? 10.433 -7.338 0.765 1.00 88.81 94 LEU A C 1
ATOM 735 O O . LEU A 1 94 ? 11.025 -8.416 0.686 1.00 88.81 94 LEU A O 1
ATOM 739 N N . ALA A 1 95 ? 10.409 -6.444 -0.221 1.00 88.00 95 ALA A N 1
ATOM 740 C CA . ALA A 1 95 ? 11.182 -6.562 -1.452 1.00 88.00 95 ALA A CA 1
ATOM 741 C C . ALA A 1 95 ? 12.540 -5.868 -1.294 1.00 88.00 95 ALA A C 1
ATOM 743 O O . ALA A 1 95 ? 13.573 -6.434 -1.649 1.00 88.00 95 ALA A O 1
ATOM 744 N N . LYS A 1 96 ? 12.552 -4.676 -0.681 1.00 86.50 96 LYS A N 1
ATOM 745 C CA . LYS A 1 96 ? 13.772 -3.915 -0.400 1.00 86.50 96 LYS A CA 1
ATOM 746 C C . LYS A 1 96 ? 13.678 -3.213 0.950 1.00 86.50 96 LYS A C 1
ATOM 748 O O . LYS A 1 96 ? 12.768 -2.424 1.192 1.00 86.50 96 LYS A O 1
ATOM 753 N N . SER A 1 97 ? 14.632 -3.496 1.835 1.00 80.69 97 SER A N 1
ATOM 754 C CA . SER A 1 97 ? 14.766 -2.786 3.112 1.00 80.69 97 SER A CA 1
ATOM 755 C C . SER A 1 97 ? 15.398 -1.409 2.915 1.00 80.69 97 SER A C 1
ATOM 757 O O . SER A 1 97 ? 16.025 -1.149 1.887 1.00 80.69 97 SER A O 1
ATOM 759 N N . LYS A 1 98 ? 15.295 -0.558 3.940 1.00 71.56 98 LYS A N 1
ATOM 760 C CA . LYS A 1 98 ? 15.793 0.827 4.007 1.00 71.56 98 LYS A CA 1
ATOM 761 C C . LYS A 1 98 ? 17.298 1.003 3.705 1.00 71.56 98 LYS A C 1
ATOM 763 O O . LYS A 1 98 ? 17.774 2.129 3.620 1.00 71.56 98 LYS A O 1
ATOM 768 N N . GLU A 1 99 ? 18.048 -0.069 3.456 1.00 56.62 99 GLU A N 1
ATOM 769 C CA . GLU A 1 99 ? 19.472 -0.001 3.142 1.00 56.62 99 GLU A CA 1
ATOM 770 C C . GLU A 1 99 ? 19.902 -1.072 2.128 1.00 56.62 99 GLU A C 1
ATOM 772 O O . GLU A 1 99 ? 20.205 -2.209 2.471 1.00 56.62 99 GLU A O 1
ATOM 777 N N . ALA A 1 100 ? 19.905 -0.687 0.848 1.00 45.56 100 ALA A N 1
ATOM 778 C CA . ALA A 1 100 ? 20.664 -1.324 -0.235 1.00 45.56 100 ALA A CA 1
ATOM 779 C C . ALA A 1 100 ? 20.832 -0.328 -1.402 1.00 45.56 100 ALA A C 1
ATOM 781 O O . ALA A 1 100 ? 20.404 -0.566 -2.535 1.00 45.56 100 ALA A O 1
ATOM 782 N N . ALA A 1 101 ? 21.392 0.844 -1.093 1.00 47.88 101 ALA A N 1
ATOM 783 C CA . ALA A 1 101 ? 21.939 1.781 -2.080 1.00 47.88 101 ALA A CA 1
ATOM 784 C C . ALA A 1 101 ? 23.456 2.011 -1.906 1.00 47.88 101 ALA A C 1
ATOM 786 O O . ALA A 1 101 ? 24.031 2.804 -2.639 1.00 47.88 101 ALA A O 1
ATOM 787 N N . SER A 1 102 ? 24.118 1.278 -1.002 1.00 49.44 102 SER A N 1
ATOM 788 C CA . SER A 1 102 ? 25.578 1.301 -0.842 1.00 49.44 102 SER A CA 1
ATOM 789 C C . SER A 1 102 ? 26.106 -0.097 -0.541 1.00 49.44 102 SER A C 1
ATOM 791 O O . SER A 1 102 ? 26.321 -0.436 0.614 1.00 49.44 102 SER A O 1
ATOM 793 N N . GLN A 1 103 ? 26.292 -0.916 -1.577 1.00 40.88 103 GLN A N 1
ATOM 794 C CA . GLN A 1 103 ? 27.308 -1.977 -1.620 1.00 40.88 103 GLN A CA 1
ATOM 795 C C . GLN A 1 103 ? 27.395 -2.524 -3.051 1.00 40.88 103 GLN A C 1
ATOM 797 O O . GLN A 1 103 ? 26.748 -3.498 -3.421 1.00 40.88 103 GLN A O 1
ATOM 802 N N . ALA A 1 104 ? 28.203 -1.855 -3.871 1.00 42.19 104 ALA A N 1
ATOM 803 C CA . ALA A 1 104 ? 28.849 -2.491 -5.010 1.00 42.19 104 ALA A CA 1
ATOM 804 C C . ALA A 1 104 ? 30.139 -3.157 -4.493 1.00 42.19 104 ALA A C 1
ATOM 806 O O . ALA A 1 104 ? 30.951 -2.460 -3.877 1.00 42.19 104 ALA A O 1
ATOM 807 N N . PRO A 1 105 ? 30.376 -4.464 -4.702 1.00 46.88 105 PRO A N 1
ATOM 808 C CA . PRO A 1 105 ? 31.698 -5.026 -4.493 1.00 46.88 105 PRO A CA 1
ATOM 809 C C . PRO A 1 105 ? 32.614 -4.637 -5.661 1.00 46.88 105 PRO A C 1
ATOM 811 O O . PRO A 1 105 ? 32.417 -5.030 -6.807 1.00 46.88 105 PRO A O 1
ATOM 814 N N . SER A 1 106 ? 33.594 -3.804 -5.312 1.00 49.69 106 SER A N 1
ATOM 815 C CA . SER A 1 106 ? 34.989 -3.808 -5.760 1.00 49.69 106 SER A CA 1
ATOM 816 C C . SER A 1 106 ? 35.386 -4.883 -6.780 1.00 49.69 106 SER A C 1
ATOM 818 O O . SER A 1 106 ? 35.311 -6.070 -6.483 1.00 49.69 106 SER A O 1
ATOM 820 N N . ASN A 1 107 ? 35.982 -4.443 -7.891 1.00 41.03 107 ASN A N 1
ATOM 821 C CA . ASN A 1 107 ? 37.266 -4.974 -8.354 1.00 41.03 107 ASN A CA 1
ATOM 822 C C . ASN A 1 107 ? 37.978 -3.930 -9.226 1.00 41.03 107 ASN A C 1
ATOM 824 O O . ASN A 1 107 ? 37.680 -3.769 -10.406 1.00 41.03 107 ASN A O 1
ATOM 828 N N . ALA A 1 108 ? 38.941 -3.231 -8.627 1.00 44.38 108 ALA A N 1
ATOM 829 C CA . ALA A 1 108 ? 40.103 -2.730 -9.353 1.00 44.38 108 ALA A CA 1
ATOM 830 C C . ALA A 1 108 ? 41.212 -3.792 -9.263 1.00 44.38 108 ALA A C 1
ATOM 832 O O . ALA A 1 108 ? 41.311 -4.486 -8.247 1.00 44.38 108 ALA A O 1
ATOM 833 N N . PRO A 1 109 ? 42.094 -3.873 -10.270 1.00 49.66 109 PRO A N 1
ATOM 834 C CA . PRO A 1 109 ? 43.461 -3.497 -9.934 1.00 49.66 109 PRO A CA 1
ATOM 835 C C . PRO A 1 109 ? 44.095 -2.498 -10.913 1.00 49.66 109 PRO A C 1
ATOM 837 O O . PRO A 1 109 ? 43.793 -2.423 -12.100 1.00 49.66 109 PRO A O 1
ATOM 840 N N . VAL A 1 110 ? 44.988 -1.726 -10.304 1.00 48.22 110 VAL A N 1
ATOM 841 C CA . VAL A 1 110 ? 45.942 -0.720 -10.789 1.00 48.22 110 VAL A CA 1
ATOM 842 C C . VAL A 1 110 ? 46.913 -1.267 -11.847 1.00 48.22 110 VAL A C 1
ATOM 844 O O . VAL A 1 110 ? 47.367 -2.383 -11.649 1.00 48.22 110 VAL A O 1
ATOM 847 N N . VAL A 1 111 ? 47.288 -0.458 -12.863 1.00 38.41 111 VAL A N 1
ATOM 848 C CA . VAL A 1 111 ? 48.665 -0.136 -13.370 1.00 38.41 111 VAL A CA 1
ATOM 849 C C . VAL A 1 111 ? 48.524 1.003 -14.420 1.00 38.41 111 VAL A C 1
ATOM 851 O O . VAL A 1 111 ? 47.927 0.797 -15.467 1.00 38.41 111 VAL A O 1
ATOM 854 N N . LEU A 1 112 ? 48.774 2.282 -14.099 1.00 43.12 112 LEU A N 1
ATOM 855 C CA . LEU A 1 112 ? 50.004 3.077 -14.341 1.00 43.12 112 LEU A CA 1
ATOM 856 C C . LEU A 1 112 ? 50.607 3.038 -15.774 1.00 43.12 112 LEU A C 1
ATOM 858 O O . LEU A 1 112 ? 51.366 2.126 -16.088 1.00 43.12 112 LEU A O 1
ATOM 862 N N . SER A 1 113 ? 50.438 4.114 -16.570 1.00 40.72 113 SER A N 1
ATOM 863 C CA . SER A 1 113 ? 51.508 5.090 -16.936 1.00 40.72 113 SER A CA 1
ATOM 864 C C . SER A 1 113 ? 51.367 5.760 -18.331 1.00 40.72 113 SER A C 1
ATOM 866 O O . SER A 1 113 ? 51.263 5.074 -19.342 1.00 40.72 113 SER A O 1
ATOM 868 N N . HIS A 1 114 ? 51.566 7.093 -18.340 1.00 45.00 114 HIS A N 1
ATOM 869 C CA . HIS A 1 114 ? 52.156 7.968 -19.390 1.00 45.00 114 HIS A CA 1
ATOM 870 C C . HIS A 1 114 ? 51.274 8.768 -20.393 1.00 45.00 114 HIS A C 1
ATOM 872 O O . HIS A 1 114 ? 50.127 8.404 -20.635 1.00 45.00 114 HIS A O 1
ATOM 878 N N . PRO A 1 115 ? 51.768 9.947 -20.871 1.00 52.16 115 PRO A N 1
ATOM 879 C CA . PRO A 1 115 ? 50.989 11.194 -20.911 1.00 52.16 115 PRO A CA 1
ATOM 880 C C . PRO A 1 115 ? 50.752 11.818 -22.310 1.00 52.16 115 PRO A C 1
ATOM 882 O O . PRO A 1 115 ? 51.372 11.439 -23.294 1.00 52.16 115 PRO A O 1
ATOM 885 N N . ALA A 1 116 ? 49.960 12.902 -22.284 1.00 35.25 116 ALA A N 1
ATOM 886 C CA . ALA A 1 116 ? 49.990 14.107 -23.133 1.00 35.25 116 ALA A CA 1
ATOM 887 C C . ALA A 1 116 ? 49.331 14.122 -24.535 1.00 35.25 116 ALA A C 1
ATOM 889 O O . ALA A 1 116 ? 49.673 13.370 -25.434 1.00 35.25 116 ALA A O 1
ATOM 890 N N . LEU A 1 117 ? 48.462 15.140 -24.676 1.00 42.19 117 LEU A N 1
ATOM 891 C CA . LEU A 1 117 ? 48.101 15.946 -25.855 1.00 42.19 117 LEU A CA 1
ATOM 892 C C . LEU A 1 117 ? 47.721 15.229 -27.163 1.00 42.19 117 LEU A C 1
ATOM 894 O O . LEU A 1 117 ? 48.582 14.760 -27.899 1.00 42.19 117 LEU A O 1
ATOM 898 N N . SER A 1 118 ? 46.452 15.377 -27.567 1.00 37.50 118 SER A N 1
ATOM 899 C CA . SER A 1 118 ? 46.028 16.191 -28.731 1.00 37.50 118 SER A CA 1
ATOM 900 C C . SER A 1 118 ? 44.575 15.860 -29.096 1.00 37.50 118 SER A C 1
ATOM 902 O O . SER A 1 118 ? 44.255 14.724 -29.425 1.00 37.50 118 SER A O 1
ATOM 904 N N . ALA A 1 119 ? 43.691 16.858 -29.071 1.00 45.16 119 ALA A N 1
ATOM 905 C CA . ALA A 1 119 ? 42.514 16.856 -29.945 1.00 45.16 119 ALA A CA 1
ATOM 906 C C . ALA A 1 119 ? 42.988 17.329 -31.343 1.00 45.16 119 ALA A C 1
ATOM 908 O O . ALA A 1 119 ? 43.965 18.081 -31.397 1.00 45.16 119 ALA A O 1
ATOM 909 N N . PRO A 1 120 ? 42.350 16.930 -32.461 1.00 44.69 120 PRO A N 1
ATOM 910 C CA . PRO A 1 120 ? 41.019 17.439 -32.771 1.00 44.69 120 PRO A CA 1
ATOM 911 C C . PRO A 1 120 ? 40.048 16.422 -33.397 1.00 44.69 120 PRO A C 1
ATOM 913 O O . PRO A 1 120 ? 40.399 15.360 -33.900 1.00 44.69 120 PRO A O 1
ATOM 916 N N . ILE A 1 121 ? 38.787 16.836 -33.357 1.00 45.97 121 ILE A N 1
ATOM 917 C CA . ILE A 1 121 ? 37.608 16.280 -34.017 1.00 45.97 121 ILE A CA 1
ATOM 918 C C . ILE A 1 121 ? 37.831 16.096 -35.528 1.00 45.97 121 ILE A C 1
ATOM 920 O O . ILE A 1 121 ? 38.168 17.047 -36.233 1.00 45.97 121 ILE A O 1
ATOM 924 N N . SER A 1 122 ? 37.511 14.910 -36.047 1.00 40.94 122 SER A N 1
ATOM 925 C CA . SER A 1 122 ? 36.910 14.786 -37.375 1.00 40.94 122 SER A CA 1
ATOM 926 C C . SER A 1 122 ? 36.053 13.534 -37.499 1.00 40.94 122 SER A C 1
ATOM 928 O O . SER A 1 122 ? 36.411 12.435 -37.091 1.00 40.94 122 SER A O 1
ATOM 930 N N . SER A 1 123 ? 34.881 13.796 -38.053 1.00 49.50 123 SER A N 1
ATOM 931 C CA . SER A 1 123 ? 33.769 12.936 -38.419 1.00 49.50 123 SER A CA 1
ATOM 932 C C . SER A 1 123 ? 34.158 11.669 -39.176 1.00 49.50 123 SER A C 1
ATOM 934 O O . SER A 1 123 ? 34.792 11.747 -40.227 1.00 49.50 123 SER A O 1
ATOM 936 N N . GLN A 1 124 ? 33.619 10.530 -38.739 1.00 38.19 124 GLN A N 1
ATOM 937 C CA . GLN A 1 124 ? 33.365 9.412 -39.637 1.00 38.19 124 GLN A CA 1
ATOM 938 C C . GLN A 1 124 ? 32.018 8.762 -39.318 1.00 38.19 124 GLN A C 1
ATOM 940 O O . GLN A 1 124 ? 31.783 8.182 -38.263 1.00 38.19 124 GLN A O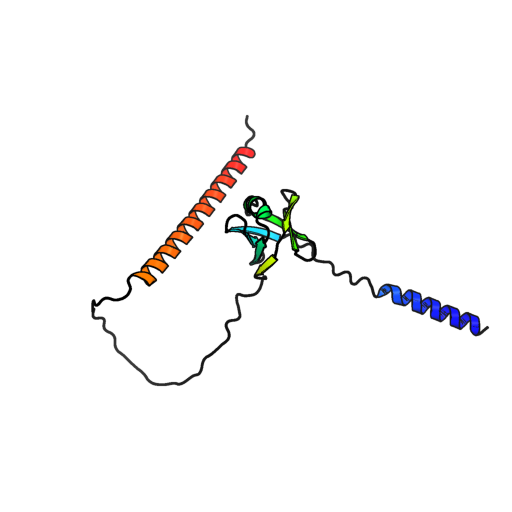 1
ATOM 945 N N . GLN A 1 125 ? 31.121 8.955 -40.274 1.00 45.69 125 GLN A N 1
ATOM 946 C CA . GLN A 1 125 ? 29.850 8.287 -40.461 1.00 45.69 125 GLN A CA 1
ATOM 947 C C . GLN A 1 125 ? 30.129 6.830 -40.863 1.00 45.69 125 GLN A C 1
ATOM 949 O O . GLN A 1 125 ? 30.865 6.586 -41.815 1.00 45.69 125 GLN A O 1
ATOM 954 N N . GLY A 1 126 ? 29.557 5.870 -40.140 1.00 32.88 126 GLY A N 1
ATOM 955 C CA . GLY A 1 126 ? 29.665 4.439 -40.434 1.00 32.88 126 GLY A CA 1
ATOM 956 C C . GLY A 1 126 ? 28.840 3.646 -39.427 1.00 32.88 126 GLY A C 1
ATOM 957 O O . GLY A 1 126 ? 29.012 3.816 -38.228 1.00 32.88 126 GLY A O 1
ATOM 958 N N . GLY A 1 127 ? 27.867 2.885 -39.924 1.00 41.66 127 GLY A N 1
ATOM 959 C CA . GLY A 1 127 ? 26.729 2.380 -39.162 1.00 41.66 127 GLY A CA 1
ATOM 960 C C . GLY A 1 127 ? 27.028 1.326 -38.094 1.00 41.66 127 GLY A C 1
ATOM 961 O O . GLY A 1 127 ? 28.029 0.619 -38.134 1.00 41.66 127 GLY A O 1
ATOM 962 N N . GLY A 1 128 ? 26.076 1.208 -37.167 1.00 42.28 128 GLY A N 1
ATOM 963 C CA . GLY A 1 128 ? 26.025 0.165 -36.146 1.00 42.28 128 GLY A CA 1
ATOM 964 C C . GLY A 1 128 ? 25.323 0.648 -34.877 1.00 42.28 128 GLY A C 1
ATOM 965 O O . GLY A 1 128 ? 25.898 1.427 -34.131 1.00 42.28 128 GLY A O 1
ATOM 966 N N . ALA A 1 129 ? 24.106 0.144 -34.643 1.00 51.28 129 ALA A N 1
ATOM 967 C CA . ALA A 1 129 ? 23.268 0.283 -33.440 1.00 51.28 129 ALA A CA 1
ATOM 968 C C . ALA A 1 129 ? 22.522 1.625 -33.215 1.00 51.28 129 ALA A C 1
ATOM 970 O O . ALA A 1 129 ? 22.943 2.446 -32.398 1.00 51.28 129 ALA A O 1
ATOM 971 N N . PRO A 1 130 ? 21.351 1.833 -33.856 1.00 52.19 130 PRO A N 1
ATOM 972 C CA . PRO A 1 130 ? 20.423 2.896 -33.472 1.00 52.19 130 PRO A CA 1
ATOM 973 C C . PRO A 1 130 ? 19.557 2.569 -32.234 1.00 52.19 130 PRO A C 1
ATOM 975 O O . PRO A 1 130 ? 18.849 3.460 -31.778 1.00 52.19 130 PRO A O 1
ATOM 978 N N . ASP A 1 131 ? 19.627 1.366 -31.653 1.00 56.69 131 ASP A N 1
ATOM 979 C CA . ASP A 1 131 ? 18.715 0.940 -30.573 1.00 56.69 131 ASP A CA 1
ATOM 980 C C . ASP A 1 131 ? 19.075 1.520 -29.195 1.00 56.69 131 ASP A C 1
ATOM 982 O O . ASP A 1 131 ? 18.303 2.273 -28.619 1.00 56.69 131 ASP A O 1
ATOM 986 N N . ALA A 1 132 ? 20.290 1.317 -28.681 1.00 56.47 132 ALA A N 1
ATOM 987 C CA . ALA A 1 132 ? 20.562 1.595 -27.260 1.00 56.47 132 ALA A CA 1
ATOM 988 C C . ALA A 1 132 ? 20.466 3.084 -26.842 1.00 56.47 132 ALA A C 1
ATOM 990 O O . ALA A 1 132 ? 20.192 3.406 -25.682 1.00 56.47 132 ALA A O 1
ATOM 991 N N . LEU A 1 133 ? 20.729 4.027 -27.760 1.00 57.66 133 LEU A N 1
ATOM 992 C CA . LEU A 1 133 ? 20.608 5.465 -27.473 1.00 57.66 133 LEU A CA 1
ATOM 993 C C . LEU A 1 133 ? 19.173 5.972 -27.654 1.00 57.66 133 LEU A C 1
ATOM 995 O O . LEU A 1 133 ? 18.774 6.910 -26.959 1.00 57.66 133 LEU A O 1
ATOM 999 N N . THR A 1 134 ? 18.410 5.386 -28.580 1.00 63.41 134 THR A N 1
ATOM 1000 C CA . THR A 1 134 ? 16.989 5.715 -28.737 1.00 63.41 134 THR A CA 1
ATOM 1001 C C . THR A 1 134 ? 16.182 5.108 -27.594 1.00 63.41 134 THR A C 1
ATOM 1003 O O . THR A 1 134 ? 15.394 5.836 -27.001 1.00 63.41 134 THR A O 1
ATOM 1006 N N . GLU A 1 135 ? 16.486 3.878 -27.173 1.00 63.50 135 GLU A N 1
ATOM 1007 C CA . GLU A 1 135 ? 15.924 3.213 -25.988 1.00 63.50 135 GLU A CA 1
ATOM 1008 C C . GLU A 1 135 ? 16.116 4.042 -24.712 1.00 63.50 135 GLU A C 1
ATOM 1010 O O . GLU A 1 135 ? 15.144 4.375 -24.044 1.00 63.50 135 GLU A O 1
ATOM 1015 N N . LYS A 1 136 ? 17.339 4.504 -24.408 1.00 71.94 136 LYS A N 1
ATOM 1016 C CA . LYS A 1 136 ? 17.578 5.364 -23.227 1.00 71.94 136 LYS A CA 1
ATOM 1017 C C . LYS A 1 136 ? 16.831 6.696 -23.274 1.00 71.94 136 LYS A C 1
ATOM 1019 O O . LYS A 1 136 ? 16.539 7.289 -22.235 1.00 71.94 136 LYS A O 1
ATOM 1024 N N . ARG A 1 137 ? 16.586 7.231 -24.473 1.00 72.00 137 ARG A N 1
ATOM 1025 C CA . ARG A 1 137 ? 15.799 8.460 -24.646 1.00 72.00 137 ARG A CA 1
ATOM 1026 C C . ARG A 1 137 ? 14.305 8.181 -24.500 1.00 72.00 137 ARG A C 1
ATOM 1028 O O . ARG A 1 137 ? 13.625 9.017 -23.916 1.00 72.00 137 ARG A O 1
ATOM 1035 N N . LEU A 1 138 ? 13.830 7.033 -24.979 1.00 71.62 138 LEU A N 1
ATOM 1036 C CA . LEU A 1 138 ? 12.455 6.560 -24.828 1.00 71.62 138 LEU A CA 1
ATOM 1037 C C . LEU A 1 138 ? 12.129 6.284 -23.361 1.00 71.62 138 LEU A C 1
ATOM 1039 O O . LEU A 1 138 ? 11.205 6.895 -22.848 1.00 71.62 138 LEU A O 1
ATOM 1043 N N . GLU A 1 139 ? 12.970 5.544 -22.642 1.00 75.38 139 GLU A N 1
ATOM 1044 C CA . GLU A 1 139 ? 12.790 5.256 -21.211 1.00 75.38 139 GLU A CA 1
ATOM 1045 C C . GLU A 1 139 ? 12.764 6.548 -20.365 1.00 75.38 139 GLU A C 1
ATOM 1047 O O . GLU A 1 139 ? 12.002 6.708 -19.405 1.00 75.38 139 GLU A O 1
ATOM 1052 N N . LYS A 1 140 ? 13.561 7.551 -20.757 1.00 81.38 140 LYS A N 1
ATOM 1053 C CA . LYS A 1 140 ? 13.543 8.874 -20.118 1.00 81.38 140 LYS A CA 1
ATOM 1054 C C . LYS A 1 140 ? 12.283 9.686 -20.446 1.00 81.38 140 LYS A C 1
ATOM 1056 O O . LYS A 1 140 ? 11.846 10.487 -19.622 1.00 81.38 140 LYS A O 1
ATOM 1061 N N . LEU A 1 141 ? 11.716 9.514 -21.638 1.00 78.56 141 LEU A N 1
ATOM 1062 C CA . LEU A 1 141 ? 10.444 10.127 -22.021 1.00 78.56 141 LEU A CA 1
ATOM 1063 C C . LEU A 1 141 ? 9.267 9.434 -21.333 1.00 78.56 141 LEU A C 1
ATOM 1065 O O . LEU A 1 141 ? 8.388 10.126 -20.835 1.00 78.56 141 LEU A O 1
ATOM 1069 N N . GLU A 1 142 ? 9.287 8.108 -21.231 1.00 76.69 142 GLU A N 1
ATOM 1070 C CA . GLU A 1 142 ? 8.279 7.307 -20.532 1.00 76.69 142 GLU A CA 1
ATOM 1071 C C . GLU A 1 142 ? 8.257 7.636 -19.039 1.00 76.69 142 GLU A C 1
ATOM 1073 O O . GLU A 1 142 ? 7.219 8.017 -18.509 1.00 76.69 142 GLU A O 1
ATOM 1078 N N . SER A 1 143 ? 9.418 7.643 -18.377 1.00 81.38 143 SER A N 1
ATOM 1079 C CA . SER A 1 143 ? 9.521 8.088 -16.977 1.00 81.38 143 SER A CA 1
ATOM 1080 C C . SER A 1 143 ? 9.150 9.566 -16.793 1.00 81.38 143 SER A C 1
ATOM 1082 O O . SER A 1 143 ? 8.624 9.961 -15.748 1.00 81.38 143 SER A O 1
ATOM 1084 N N . GLY A 1 144 ? 9.395 10.403 -17.806 1.00 85.00 144 GLY A N 1
ATOM 1085 C CA . GLY A 1 144 ? 8.948 11.793 -17.836 1.00 85.00 144 GLY A CA 1
ATOM 1086 C C . GLY A 1 144 ? 7.425 11.917 -17.905 1.00 85.00 144 GLY A C 1
ATOM 1087 O O . GLY A 1 144 ? 6.852 12.721 -17.168 1.00 85.00 144 GLY A O 1
ATOM 1088 N N . LEU A 1 145 ? 6.778 11.109 -18.747 1.00 87.50 145 LEU A N 1
ATOM 1089 C CA . LEU A 1 145 ? 5.325 11.036 -18.891 1.00 87.50 145 LEU A CA 1
ATOM 1090 C C . LEU A 1 145 ? 4.671 10.489 -17.624 1.00 87.50 145 LEU A C 1
ATOM 1092 O O . LEU A 1 145 ? 3.758 11.126 -17.112 1.00 87.50 145 LEU A O 1
ATOM 1096 N N . GLU A 1 146 ? 5.205 9.413 -17.049 1.00 81.25 146 GLU A N 1
ATOM 1097 C CA . GLU A 1 146 ? 4.725 8.849 -15.782 1.00 81.25 146 GLU A CA 1
ATOM 1098 C C . GLU A 1 146 ? 4.884 9.859 -14.632 1.00 81.25 146 GLU A C 1
ATOM 1100 O O . GLU A 1 146 ? 4.009 10.026 -13.781 1.00 81.25 146 GLU A O 1
ATOM 1105 N N . SER A 1 147 ? 5.988 10.615 -14.604 1.00 83.88 147 SER A N 1
ATOM 1106 C CA . SER A 1 147 ? 6.163 11.697 -13.630 1.00 83.88 147 SER A CA 1
ATOM 1107 C C . SER A 1 147 ? 5.159 12.832 -13.834 1.00 83.88 147 SER A C 1
ATOM 1109 O O . SER A 1 147 ? 4.730 13.446 -12.853 1.00 83.88 147 SER A O 1
ATOM 1111 N N . LEU A 1 148 ? 4.807 13.140 -15.082 1.00 88.44 148 LEU A N 1
ATOM 1112 C CA . LEU A 1 148 ? 3.846 14.186 -15.407 1.00 88.44 148 LEU A CA 1
ATOM 1113 C C . LEU A 1 148 ? 2.419 13.757 -15.050 1.00 88.44 148 LEU A C 1
ATOM 1115 O O . LEU A 1 148 ? 1.696 14.539 -14.440 1.00 88.44 148 LEU A O 1
ATOM 1119 N N . GLU A 1 149 ? 2.056 12.514 -15.345 1.00 87.88 149 GLU A N 1
ATOM 1120 C CA . GLU A 1 149 ? 0.780 11.899 -14.982 1.00 87.88 149 GLU A CA 1
ATOM 1121 C C . GLU A 1 149 ? 0.588 11.881 -13.463 1.00 87.88 149 GLU A C 1
ATOM 1123 O O . GLU A 1 149 ? -0.398 12.415 -12.960 1.00 87.88 149 GLU A O 1
ATOM 1128 N N . ASN A 1 150 ? 1.602 11.440 -12.713 1.00 83.31 150 ASN A N 1
ATOM 1129 C CA . ASN A 1 150 ? 1.589 11.494 -11.249 1.00 83.31 150 ASN A CA 1
ATOM 1130 C C . ASN A 1 150 ? 1.397 12.923 -10.709 1.00 83.31 150 ASN A C 1
ATOM 1132 O O . ASN A 1 150 ? 0.721 13.138 -9.704 1.00 83.31 150 ASN A O 1
ATOM 1136 N N . LYS A 1 151 ? 1.999 13.932 -11.353 1.00 88.19 151 LYS A N 1
ATOM 1137 C CA . LYS A 1 151 ? 1.816 15.337 -10.952 1.00 88.19 151 LYS A CA 1
ATOM 1138 C C . LYS A 1 151 ? 0.407 15.838 -11.245 1.00 88.19 151 LYS A C 1
ATOM 1140 O O . LYS A 1 151 ? -0.116 16.611 -10.442 1.00 88.19 151 LYS A O 1
ATOM 1145 N N . LEU A 1 152 ? -0.176 15.435 -12.373 1.00 91.38 152 LEU A N 1
ATOM 1146 C CA . LEU A 1 152 ? -1.549 15.780 -12.738 1.00 91.38 152 LEU A CA 1
ATOM 1147 C C . LEU A 1 152 ? -2.549 15.147 -11.770 1.00 91.38 152 LEU A C 1
ATOM 1149 O O . LEU A 1 152 ? -3.446 15.848 -11.309 1.00 91.38 152 LEU A O 1
ATOM 1153 N N . ASP A 1 153 ? -2.339 13.889 -11.386 1.00 88.44 153 ASP A N 1
ATOM 1154 C CA . ASP A 1 153 ? -3.185 13.184 -10.420 1.00 88.44 153 ASP A CA 1
ATOM 1155 C C . ASP A 1 153 ? -3.174 13.870 -9.042 1.00 88.44 153 ASP A C 1
ATOM 1157 O O . ASP A 1 153 ? -4.219 14.220 -8.492 1.00 88.44 153 ASP A 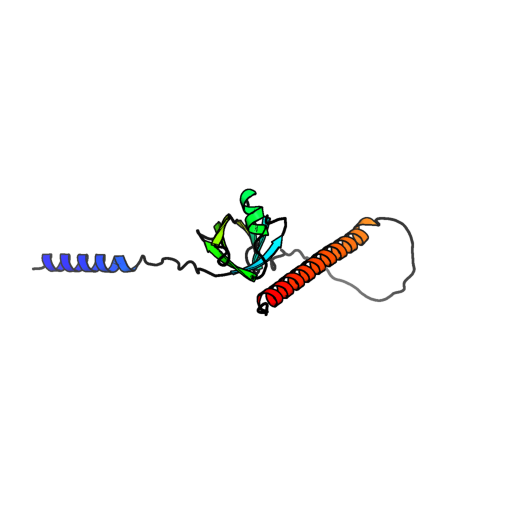O 1
ATOM 1161 N N . ILE A 1 154 ? -1.984 14.233 -8.544 1.00 86.69 154 ILE A N 1
ATOM 1162 C CA . ILE A 1 154 ? -1.834 15.001 -7.295 1.00 86.69 154 ILE A CA 1
ATOM 1163 C C . ILE A 1 154 ? -2.551 16.359 -7.375 1.00 86.69 154 ILE A C 1
ATOM 1165 O O . ILE A 1 154 ? -3.125 16.827 -6.386 1.00 86.69 154 ILE A O 1
ATOM 1169 N N . LEU A 1 155 ? -2.499 17.027 -8.530 1.00 89.25 155 LEU A N 1
ATOM 1170 C CA . LEU A 1 155 ? -3.182 18.303 -8.757 1.00 89.25 155 LEU A CA 1
ATOM 1171 C C . LEU A 1 155 ? -4.705 18.137 -8.732 1.00 89.25 155 LEU A C 1
ATOM 1173 O O . LEU A 1 155 ? -5.376 18.901 -8.036 1.00 89.25 155 LEU A O 1
ATOM 1177 N N . LEU A 1 156 ? -5.229 17.119 -9.415 1.00 84.75 156 LEU A N 1
ATOM 1178 C CA . LEU A 1 156 ? -6.644 16.739 -9.404 1.00 84.75 156 LEU A CA 1
ATOM 1179 C C . LEU A 1 156 ? -7.128 16.437 -7.985 1.00 84.75 156 LEU A C 1
ATOM 1181 O O . LEU A 1 156 ? -8.125 16.999 -7.531 1.00 84.75 156 LEU A O 1
ATOM 1185 N N . GLN A 1 157 ? -6.369 15.638 -7.240 1.00 85.31 157 GLN A N 1
ATOM 1186 C CA . GLN A 1 157 ? -6.707 15.265 -5.872 1.00 85.31 157 GLN A CA 1
ATOM 118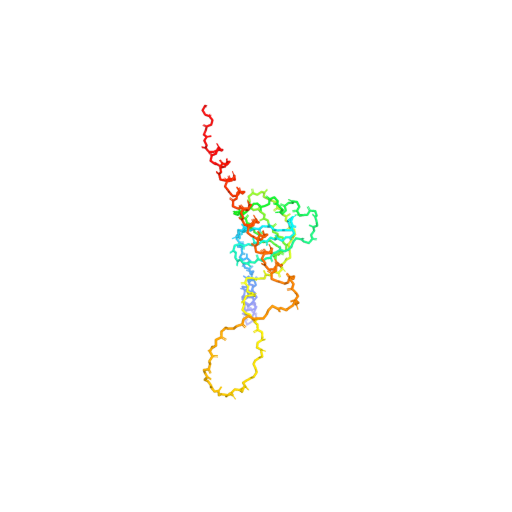7 C C . GLN A 1 157 ? -6.729 16.480 -4.931 1.00 85.31 157 GLN A C 1
ATOM 1189 O O . GLN A 1 157 ? -7.615 16.607 -4.082 1.00 85.31 157 GLN A O 1
ATOM 1194 N N . ARG A 1 158 ? -5.777 17.412 -5.084 1.00 87.00 158 ARG A N 1
ATOM 1195 C CA . ARG A 1 158 ? -5.769 18.676 -4.327 1.00 87.00 158 ARG A CA 1
ATOM 1196 C C . ARG A 1 158 ? -6.945 19.572 -4.696 1.00 87.00 158 ARG A C 1
ATOM 1198 O O . ARG A 1 158 ? -7.507 20.207 -3.807 1.00 87.00 158 ARG A O 1
ATOM 1205 N N . MET A 1 159 ? -7.323 19.615 -5.971 1.00 88.19 159 MET A N 1
ATOM 1206 C CA . MET A 1 159 ? -8.475 20.386 -6.432 1.00 88.19 159 MET A CA 1
ATOM 1207 C C . MET A 1 159 ? -9.775 19.838 -5.837 1.00 88.19 159 MET A C 1
ATOM 1209 O O . MET A 1 159 ? -10.555 20.601 -5.280 1.00 88.19 159 MET A O 1
ATOM 1213 N N . GLN A 1 160 ? -9.952 18.518 -5.839 1.00 81.75 160 GLN A N 1
ATOM 1214 C CA . GLN A 1 160 ? -11.123 17.866 -5.254 1.00 81.75 160 GLN A CA 1
ATOM 1215 C C . GLN A 1 160 ? -11.178 18.030 -3.726 1.00 81.75 160 GLN A C 1
ATOM 1217 O O . GLN A 1 160 ? -12.244 18.197 -3.140 1.00 81.75 160 GLN A O 1
ATOM 1222 N N . GLN A 1 161 ? -10.023 18.039 -3.050 1.00 81.44 161 GLN A N 1
ATOM 1223 C CA . GLN A 1 161 ? -9.957 18.384 -1.627 1.00 81.44 161 GLN A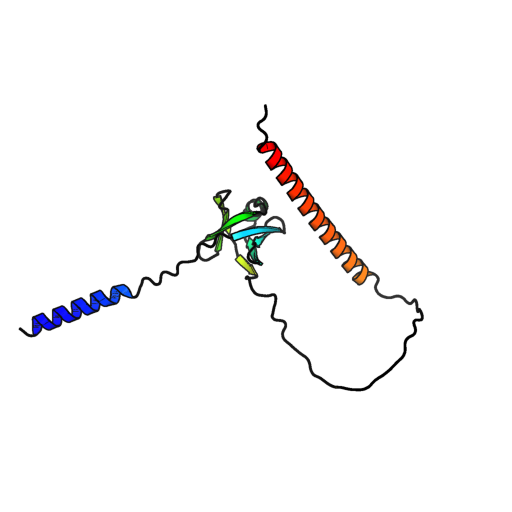 CA 1
ATOM 1224 C C . GLN A 1 161 ? -10.335 19.842 -1.356 1.00 81.44 161 GLN A C 1
ATOM 1226 O O . GLN A 1 161 ? -10.953 20.113 -0.331 1.00 81.44 161 GLN A O 1
ATOM 1231 N N . LEU A 1 162 ? -9.957 20.777 -2.229 1.00 84.19 162 LEU A N 1
ATOM 1232 C CA . LEU A 1 162 ? -10.371 22.177 -2.117 1.00 84.19 162 LEU A CA 1
ATOM 1233 C C . LEU A 1 162 ? -11.876 22.321 -2.357 1.00 84.19 162 LEU A C 1
ATOM 1235 O O . LEU A 1 162 ? -12.538 22.987 -1.571 1.00 84.19 162 LEU A O 1
ATOM 1239 N N . GLU A 1 163 ? -12.415 21.640 -3.367 1.00 78.31 163 GLU A N 1
ATOM 1240 C CA . GLU A 1 163 ? -13.849 21.604 -3.670 1.00 78.31 163 GLU A CA 1
ATOM 1241 C C . GLU A 1 163 ? -14.662 21.052 -2.492 1.00 78.31 163 GLU A C 1
ATOM 1243 O O . GLU A 1 163 ? -15.586 21.706 -2.025 1.00 78.31 163 GLU A O 1
ATOM 1248 N N . ASN A 1 164 ? -14.243 19.927 -1.907 1.00 79.00 164 ASN A N 1
ATOM 1249 C CA . ASN A 1 164 ? -14.895 19.342 -0.730 1.00 79.00 164 ASN A CA 1
ATOM 1250 C C . ASN A 1 164 ? -14.771 20.199 0.543 1.00 79.00 164 ASN A C 1
ATOM 1252 O O . ASN A 1 164 ? -15.454 19.940 1.535 1.00 79.00 164 ASN A O 1
ATOM 1256 N N . ARG A 1 165 ? -13.860 21.179 0.558 1.00 76.81 165 ARG A N 1
ATOM 1257 C CA . ARG A 1 165 ? -13.671 22.118 1.675 1.00 76.81 165 ARG A CA 1
ATOM 1258 C C . ARG A 1 165 ? -14.342 23.464 1.443 1.00 76.81 165 ARG A C 1
ATOM 1260 O O . ARG A 1 165 ? -14.444 24.228 2.403 1.00 76.81 165 ARG A O 1
ATOM 1267 N N . LEU A 1 166 ? -14.805 23.753 0.228 1.00 70.62 166 LEU A N 1
ATOM 1268 C CA . LEU A 1 166 ? -15.754 24.833 0.021 1.00 70.62 166 LEU A CA 1
ATOM 1269 C C . LEU A 1 166 ? -17.126 24.337 0.500 1.00 70.62 166 LEU A C 1
ATOM 1271 O O . LEU A 1 166 ? -17.633 23.348 -0.028 1.00 70.62 166 LEU A O 1
ATOM 1275 N N . PRO A 1 167 ? -17.753 24.984 1.496 1.00 58.75 167 PRO A N 1
ATOM 1276 C CA . PRO A 1 167 ? -19.167 24.752 1.728 1.00 58.75 167 PRO A CA 1
ATOM 1277 C C . PRO A 1 167 ? -19.913 25.168 0.454 1.00 58.75 167 PRO A C 1
ATOM 1279 O O . PRO A 1 167 ? -19.780 26.309 0.014 1.00 58.75 167 PRO A O 1
ATOM 1282 N N . GLN A 1 168 ? -20.660 24.236 -0.142 1.00 58.06 168 GLN A N 1
ATOM 1283 C CA . GLN A 1 168 ? -21.703 24.548 -1.121 1.00 58.06 168 GLN A CA 1
ATOM 1284 C C . GLN A 1 168 ? -22.680 25.507 -0.418 1.00 58.06 168 GLN A C 1
ATOM 1286 O O . GLN A 1 168 ? -23.457 25.067 0.432 1.00 58.06 168 GLN A O 1
ATOM 1291 N N . GLN A 1 169 ? -22.541 26.813 -0.660 1.00 48.38 169 GLN A N 1
ATOM 1292 C CA . GLN A 1 169 ? -23.561 27.805 -0.317 1.00 48.38 169 GLN A CA 1
ATOM 1293 C C . GLN A 1 169 ? -24.661 27.796 -1.368 1.00 48.38 169 GLN A C 1
ATOM 1295 O O . GLN A 1 169 ? -24.316 27.672 -2.564 1.00 48.38 169 GLN A O 1
#

pLDDT: mean 70.99, std 20.01, range [32.88, 93.94]

Organism: Desulfarculus baarsii (strain ATCC 33931 / DSM 2075 / LMG 7858 / VKM B-1802 / 2st14) (NCBI:txid644282)